Protein AF-A0A5Q2MPA3-F1 (afdb_monomer)

InterPro domains:
  IPR018961 DnaJ homologue, subfamily C, member 28, conserved domain [PF09350] (1-58)

Solvent-accessible surface area (backbone atoms only — not comparable to full-atom values): 9358 Å² total; per-residue (Å²): 134,83,84,71,92,66,79,84,49,96,62,72,94,52,82,68,88,68,76,88,49,82,90,54,94,56,54,67,57,54,52,44,38,64,74,68,64,58,80,83,60,57,66,41,59,44,51,46,56,46,62,77,41,40,67,68,57,46,67,70,48,90,49,68,71,55,38,45,51,52,46,49,52,52,37,48,52,51,53,48,61,60,67,64,68,82,71,79,75,78,66,77,70,77,78,71,60,53,67,62,49,51,51,51,49,54,51,55,51,51,53,55,52,53,52,53,53,49,54,55,49,51,52,54,49,51,52,58,69,69,48,76,80,49,74,64,58,52,50,52,53,52,52,51,58,57,68,73,65,68,136

Foldseek 3Di:
DDPDPPPPDDQPPPDDPCPVPDDDVCPVVVVVCVVVVDPPDQLQRVLVVCVVCVLVVLLPDDDLVVLLVSLVVSQVSLVVSQVVPPDDDHNPDDRDDSVVSSVVSVVVVVVVVVVVVVVVVVVVVVVVVPDDDDPVSVVVVVVVVVVVPDD

pLDDT: mean 84.64, std 13.07, range [46.06, 98.5]

Secondary structure (DSSP, 8-state):
----TTTT-TTTTSPPTTTTS---TTHHHHHHHHHTT-----HHHHHHHHHHHHHHHHTT-SSHHHHHHHHHHHHHHHHHHHHS--SSS---PPPPPHHHHHHHHHHHHHHHHHHHHHHHHHHHHHHHHHSPPPHHHHHHHHHHHHHS---

Sequence (151 aa):
MRDGEFDNLPGAGKPIPGIDRPHDPDWWLKRLVEREKISVLPPALALRTEDARLDEVLDRESVEDGVRRLVEDFNARIIDARRQLQGGPPVITALRDVDVEVEAWARRRRVRLAEQKRRLAEIRAAERAAAPPSRWQRLIARLRRMVGRRP

Structure (mmCIF, N/CA/C/O backbone):
data_AF-A0A5Q2MPA3-F1
#
_entry.id   AF-A0A5Q2MPA3-F1
#
loop_
_atom_site.group_PDB
_atom_site.id
_atom_site.type_symbol
_atom_site.label_atom_id
_atom_site.label_alt_id
_atom_site.label_comp_id
_atom_site.label_asym_id
_atom_site.label_entity_id
_atom_site.label_seq_id
_atom_site.pdbx_PDB_ins_code
_atom_site.Cartn_x
_atom_site.Cartn_y
_atom_site.Cartn_z
_atom_site.occupancy
_atom_site.B_iso_or_equiv
_atom_site.auth_seq_id
_atom_site.auth_comp_id
_atom_site.auth_asym_id
_atom_site.auth_atom_id
_atom_site.pdbx_PDB_model_num
ATOM 1 N N . MET A 1 1 ? 21.950 36.413 50.885 1.00 46.06 1 MET A N 1
ATOM 2 C CA . MET A 1 1 ? 21.502 36.761 49.520 1.00 46.06 1 MET A CA 1
ATOM 3 C C . MET A 1 1 ? 21.217 35.444 48.814 1.00 46.06 1 MET A C 1
ATOM 5 O O . MET A 1 1 ? 21.975 34.512 49.034 1.00 46.06 1 MET A O 1
ATOM 9 N N . ARG A 1 2 ? 20.069 35.302 48.137 1.00 53.38 2 ARG A N 1
ATOM 10 C CA . ARG A 1 2 ? 19.732 34.090 47.369 1.00 53.38 2 ARG A CA 1
ATOM 11 C C . ARG A 1 2 ? 20.304 34.301 45.973 1.00 53.38 2 ARG A C 1
ATOM 13 O O . ARG A 1 2 ? 19.810 35.185 45.279 1.00 53.38 2 ARG A O 1
ATOM 20 N N . ASP A 1 3 ? 21.338 33.552 45.611 1.00 60.78 3 ASP A N 1
ATOM 21 C CA . ASP A 1 3 ? 21.894 33.590 44.261 1.00 60.78 3 ASP A CA 1
ATOM 22 C C . ASP A 1 3 ? 20.844 33.024 43.303 1.00 60.78 3 ASP A C 1
ATOM 24 O O . ASP A 1 3 ? 20.384 31.890 43.446 1.00 60.78 3 ASP A O 1
ATOM 28 N N . GLY A 1 4 ? 20.357 33.871 42.401 1.00 59.94 4 GLY A N 1
ATOM 29 C CA . GLY A 1 4 ? 19.397 33.465 41.389 1.00 59.94 4 GLY A CA 1
ATOM 30 C C . GLY A 1 4 ? 20.125 32.704 40.292 1.00 59.94 4 GLY A C 1
ATOM 31 O O . GLY A 1 4 ? 20.879 33.312 39.542 1.00 59.94 4 GLY A O 1
ATOM 32 N N . GLU A 1 5 ? 19.864 31.404 40.155 1.00 66.50 5 GLU A N 1
ATOM 33 C CA . GLU A 1 5 ? 20.339 30.558 39.044 1.00 66.50 5 GLU A CA 1
ATOM 34 C C . GLU A 1 5 ? 19.645 30.901 37.705 1.00 66.50 5 GLU A C 1
ATOM 36 O O . GLU A 1 5 ? 19.138 30.039 36.991 1.00 66.50 5 GLU A O 1
ATOM 41 N N . PHE A 1 6 ? 19.553 32.187 37.373 1.00 65.00 6 PHE A N 1
ATOM 42 C CA . PHE A 1 6 ? 18.961 32.682 36.128 1.00 65.00 6 PHE A CA 1
ATOM 43 C C . PHE A 1 6 ? 20.020 33.171 35.133 1.00 65.00 6 PHE A C 1
ATOM 45 O O . PHE A 1 6 ? 19.693 33.462 33.979 1.00 65.00 6 PHE A O 1
ATOM 52 N N . ASP A 1 7 ? 21.285 33.224 35.551 1.00 67.12 7 ASP A N 1
ATOM 53 C CA . ASP A 1 7 ? 22.396 33.555 34.673 1.00 67.12 7 ASP A CA 1
ATOM 54 C C . ASP A 1 7 ? 22.657 32.397 33.695 1.00 67.12 7 ASP A C 1
ATOM 56 O O . ASP A 1 7 ? 22.817 31.243 34.083 1.00 67.12 7 ASP A O 1
ATOM 60 N N . ASN A 1 8 ? 22.717 32.723 32.399 1.00 64.75 8 ASN A N 1
ATOM 61 C CA . ASN A 1 8 ? 23.041 31.810 31.292 1.00 64.75 8 ASN A CA 1
ATOM 62 C C . ASN A 1 8 ? 21.935 30.832 30.829 1.00 64.75 8 ASN A C 1
ATOM 64 O O . ASN A 1 8 ? 22.223 29.759 30.292 1.00 64.75 8 ASN A O 1
ATOM 68 N N . LEU A 1 9 ? 20.659 31.211 30.959 1.00 75.81 9 LEU A N 1
ATOM 69 C CA . LEU A 1 9 ? 19.568 30.445 30.347 1.00 75.81 9 LEU A CA 1
ATOM 70 C C . LEU A 1 9 ? 19.651 30.446 28.804 1.00 75.81 9 LEU A C 1
ATOM 72 O O . LEU A 1 9 ? 19.913 31.489 28.189 1.00 75.81 9 LEU A O 1
ATOM 76 N N . PRO A 1 10 ? 19.356 29.311 28.141 1.00 67.69 10 PRO A N 1
ATOM 77 C CA . PRO A 1 10 ? 19.285 29.247 26.686 1.00 67.69 10 PRO A CA 1
ATOM 78 C C . PRO A 1 10 ? 18.176 30.173 26.166 1.00 67.69 10 PRO A C 1
ATOM 80 O O . PRO A 1 10 ? 16.989 29.893 26.310 1.00 67.69 10 PRO A O 1
ATOM 83 N N . GLY A 1 11 ? 18.577 31.288 25.549 1.00 65.88 11 GLY A N 1
ATOM 84 C CA . GLY A 1 11 ? 17.670 32.329 25.048 1.00 65.88 11 GLY A CA 1
ATOM 85 C C . GLY A 1 11 ? 17.853 33.702 25.699 1.00 65.88 11 GLY A C 1
ATOM 86 O O . GLY A 1 11 ? 17.264 34.666 25.215 1.00 65.88 11 GLY A O 1
ATOM 87 N N . ALA A 1 12 ? 18.696 33.822 26.731 1.00 72.56 12 ALA A N 1
ATOM 88 C CA . ALA A 1 12 ? 19.014 35.104 27.356 1.00 72.56 12 ALA A CA 1
ATOM 89 C C . ALA A 1 12 ? 19.555 36.112 26.322 1.00 72.56 12 ALA A C 1
ATOM 91 O O . ALA A 1 12 ? 20.480 35.817 25.564 1.00 72.56 12 ALA A O 1
ATOM 92 N N . GLY A 1 13 ? 18.932 37.292 26.257 1.00 73.31 13 GLY A N 1
ATOM 93 C CA . GLY A 1 13 ? 19.312 38.379 25.348 1.00 73.31 13 GLY A CA 1
ATOM 94 C C . GLY A 1 13 ? 18.945 38.182 23.871 1.00 73.31 13 GLY A C 1
ATOM 95 O O . GLY A 1 13 ? 19.190 39.083 23.071 1.00 73.31 13 GLY A O 1
ATOM 96 N N . LYS A 1 14 ? 18.349 37.047 23.480 1.00 75.75 14 LYS A N 1
ATOM 97 C CA . LYS A 1 14 ? 17.885 36.836 22.101 1.00 75.75 14 LYS A CA 1
ATOM 98 C C . LYS A 1 14 ? 16.441 37.331 21.951 1.00 75.75 14 LYS A C 1
ATOM 100 O O . LYS A 1 14 ? 15.623 37.050 22.827 1.00 75.75 14 LYS A O 1
ATOM 105 N N . PRO A 1 15 ? 16.096 38.030 20.853 1.00 72.38 15 PRO A N 1
ATOM 106 C CA . PRO A 1 15 ? 14.709 38.383 20.577 1.00 72.38 15 PRO A CA 1
ATOM 107 C C . PRO A 1 15 ? 13.858 37.112 20.508 1.00 72.38 15 PRO A C 1
ATOM 109 O O . PRO A 1 15 ? 14.272 36.117 19.907 1.00 72.38 15 PRO A O 1
ATOM 112 N N . ILE A 1 16 ? 12.684 37.141 21.146 1.00 67.62 16 ILE A N 1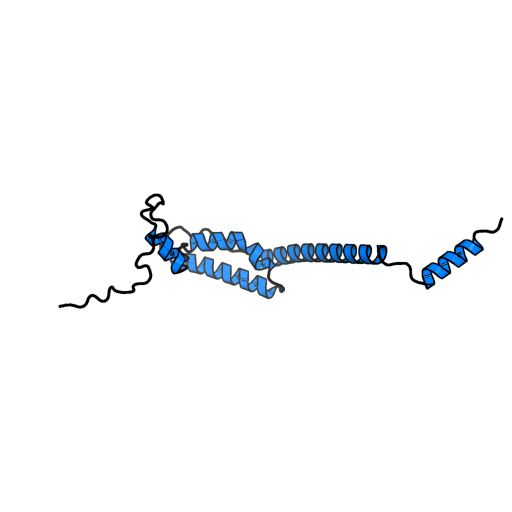
ATOM 113 C CA . ILE A 1 16 ? 11.757 36.004 21.166 1.00 67.62 16 ILE A CA 1
ATOM 114 C C . ILE A 1 16 ? 11.324 35.730 19.718 1.00 67.62 16 ILE A C 1
ATOM 116 O O . ILE A 1 16 ? 10.702 36.601 19.102 1.00 67.62 16 ILE A O 1
ATOM 120 N N . PRO A 1 17 ? 11.635 34.549 19.151 1.00 68.06 17 PRO A N 1
ATOM 121 C CA . PRO A 1 17 ? 11.259 34.245 17.778 1.00 68.06 17 PRO A CA 1
ATOM 122 C C . PRO A 1 17 ? 9.733 34.276 17.621 1.00 68.06 17 PRO A C 1
ATOM 124 O O . PRO A 1 17 ? 9.030 33.530 18.301 1.00 68.06 17 PRO A O 1
ATOM 127 N N . GLY A 1 18 ? 9.225 35.120 16.718 1.00 65.62 18 GLY A N 1
ATOM 128 C CA . GLY A 1 18 ? 7.798 35.206 16.387 1.00 65.62 18 GLY A CA 1
ATOM 129 C C . GLY A 1 18 ? 6.950 36.122 17.276 1.00 65.62 18 GLY A C 1
ATOM 130 O O . GLY A 1 18 ? 5.728 36.017 17.220 1.00 65.62 18 GLY A O 1
ATOM 131 N N . ILE A 1 19 ? 7.559 37.010 18.075 1.00 67.56 19 ILE A N 1
ATOM 132 C CA . ILE A 1 19 ? 6.847 38.007 18.905 1.00 67.56 19 ILE A CA 1
ATOM 133 C C . ILE A 1 19 ? 6.057 39.047 18.085 1.00 67.56 19 ILE A C 1
ATOM 135 O O . ILE A 1 19 ? 5.130 39.673 18.584 1.00 67.56 19 ILE A O 1
ATOM 139 N N . ASP A 1 20 ? 6.430 39.214 16.822 1.00 71.00 20 ASP A N 1
ATOM 140 C CA . ASP A 1 20 ? 5.845 40.099 15.817 1.00 71.00 20 ASP A CA 1
ATOM 141 C C . ASP A 1 20 ? 4.699 39.446 15.021 1.00 71.00 20 ASP A C 1
ATOM 143 O O . ASP A 1 20 ? 4.087 40.087 14.164 1.00 71.00 20 ASP A O 1
ATOM 147 N N . ARG A 1 21 ? 4.384 38.172 15.291 1.00 69.00 21 ARG A N 1
ATOM 148 C CA . ARG A 1 21 ? 3.273 37.462 14.644 1.00 69.00 21 ARG A CA 1
ATOM 149 C C . ARG A 1 21 ? 1.938 37.750 15.348 1.00 69.00 21 ARG A C 1
ATOM 151 O O . ARG A 1 21 ? 1.928 38.019 16.549 1.00 69.00 21 ARG A O 1
ATOM 158 N N . PRO A 1 22 ? 0.799 37.658 14.632 1.00 70.81 22 PRO A N 1
ATOM 159 C CA . PRO A 1 22 ? -0.527 37.745 15.243 1.00 70.81 22 PRO A CA 1
ATOM 160 C C . PRO A 1 22 ? -0.645 36.795 16.441 1.00 70.81 22 PRO A C 1
ATOM 162 O O . PRO A 1 22 ? -0.203 35.648 16.358 1.00 70.81 22 PRO A O 1
ATOM 165 N N . HIS A 1 23 ? -1.228 37.274 17.545 1.00 70.69 23 HIS A N 1
ATOM 166 C CA . HIS A 1 23 ? -1.382 36.489 18.769 1.00 70.69 23 HIS A CA 1
ATOM 167 C C . HIS A 1 23 ? -2.301 35.290 18.515 1.00 70.69 23 HIS A C 1
ATOM 169 O O . HIS A 1 23 ? -3.519 35.426 18.420 1.00 70.69 23 HIS A O 1
ATOM 175 N N . ASP A 1 24 ? -1.693 34.119 18.379 1.00 75.50 24 ASP A N 1
ATOM 176 C CA . ASP A 1 24 ? -2.379 32.844 18.244 1.00 75.50 24 ASP A CA 1
ATOM 177 C C . ASP A 1 24 ? -2.496 32.218 19.638 1.00 75.50 24 ASP A C 1
ATOM 179 O O . ASP A 1 24 ? -1.482 31.748 20.147 1.00 75.50 24 ASP A O 1
ATOM 183 N N . PRO A 1 25 ? -3.669 32.208 20.293 1.00 78.44 25 PRO A N 1
ATOM 184 C CA . PRO A 1 25 ? -3.818 31.657 21.644 1.00 78.44 25 PRO A CA 1
ATOM 185 C C . PRO A 1 25 ? -3.393 30.179 21.752 1.00 78.44 25 PRO A C 1
ATOM 187 O O . PRO A 1 25 ? -3.022 29.725 22.838 1.00 78.44 25 PRO A O 1
ATOM 190 N N . ASP A 1 26 ? -3.344 29.458 20.627 1.00 81.12 26 ASP A N 1
ATOM 191 C CA . ASP A 1 26 ? -2.951 28.050 20.547 1.00 81.12 26 ASP A CA 1
ATOM 192 C C . ASP A 1 26 ? -1.461 27.849 20.196 1.00 81.12 26 ASP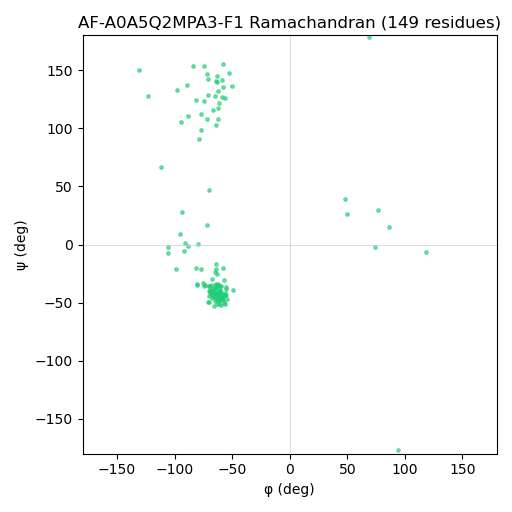 A C 1
ATOM 194 O O . ASP A 1 26 ? -1.026 26.721 19.939 1.00 81.12 26 ASP A O 1
ATOM 198 N N . TRP A 1 27 ? -0.643 28.912 20.186 1.00 82.44 27 TRP A N 1
ATOM 199 C CA . TRP A 1 27 ? 0.772 28.858 19.777 1.00 82.44 27 TRP A CA 1
ATOM 200 C C . TRP A 1 27 ? 1.592 27.827 20.570 1.00 82.44 27 TRP A C 1
ATOM 202 O O . TRP A 1 27 ? 2.454 27.136 20.019 1.00 82.44 27 TRP A O 1
ATOM 212 N N . TRP A 1 28 ? 1.317 27.701 21.868 1.00 81.75 28 TRP A N 1
ATOM 213 C CA . TRP A 1 28 ? 2.011 26.781 22.768 1.00 81.75 28 TRP A CA 1
ATOM 214 C C . TRP A 1 28 ? 1.584 25.325 22.529 1.00 81.75 28 TRP A C 1
ATOM 216 O O . TRP A 1 28 ? 2.428 24.430 22.589 1.00 81.75 28 TRP A O 1
ATOM 226 N N . LEU A 1 29 ? 0.310 25.091 22.186 1.00 78.69 29 LEU A N 1
ATOM 227 C CA . LEU A 1 29 ? -0.236 23.774 21.857 1.00 78.69 29 LEU A CA 1
ATOM 228 C C . LEU A 1 29 ? 0.308 23.283 20.513 1.00 78.69 29 LEU A C 1
ATOM 230 O O . LEU A 1 29 ? 0.771 22.150 20.420 1.00 78.69 29 LEU A O 1
ATOM 234 N N . LYS A 1 30 ? 0.345 24.148 19.492 1.00 74.94 30 LYS A N 1
ATOM 235 C CA . LYS A 1 30 ? 0.945 23.836 18.181 1.00 74.94 30 LYS A CA 1
ATOM 236 C C . LYS A 1 30 ? 2.424 23.473 18.316 1.00 74.94 30 LYS A C 1
ATOM 238 O O . LYS A 1 30 ? 2.852 22.447 17.796 1.00 74.94 30 LYS A O 1
ATOM 243 N N . ARG A 1 31 ? 3.181 24.253 19.099 1.00 76.88 31 ARG A N 1
ATOM 244 C CA . ARG A 1 31 ? 4.597 23.981 19.393 1.00 76.88 31 ARG A CA 1
ATOM 245 C C . ARG A 1 31 ? 4.796 22.675 20.170 1.00 76.88 31 ARG A C 1
ATOM 247 O O . ARG A 1 31 ? 5.798 22.000 19.961 1.00 76.88 31 ARG A O 1
ATOM 254 N N . LEU A 1 32 ? 3.867 22.315 21.056 1.00 76.19 32 LEU A N 1
ATOM 255 C CA . LEU A 1 32 ? 3.895 21.053 21.800 1.00 76.19 32 LEU A CA 1
ATOM 256 C C . LEU A 1 32 ? 3.615 19.851 20.888 1.00 76.19 32 LEU A C 1
ATOM 258 O O . LEU A 1 32 ? 4.389 18.899 20.893 1.00 76.19 32 LEU A O 1
ATOM 262 N N . VAL A 1 33 ? 2.555 19.920 20.080 1.00 77.25 33 VAL A N 1
ATOM 263 C CA . VAL A 1 33 ? 2.190 18.890 19.092 1.00 77.25 33 VAL A CA 1
ATOM 264 C C . VAL A 1 33 ? 3.338 18.647 18.110 1.00 77.25 33 VAL A C 1
ATOM 266 O O . VAL A 1 33 ? 3.676 17.497 17.833 1.00 77.25 33 VAL A O 1
ATOM 269 N N . GLU A 1 34 ? 3.976 19.719 17.634 1.00 74.81 34 GLU A N 1
ATOM 270 C CA . GLU A 1 34 ? 5.128 19.655 16.732 1.00 74.81 34 GLU A CA 1
ATOM 271 C C . GLU A 1 34 ? 6.376 19.070 17.415 1.00 74.81 34 GLU A C 1
ATOM 273 O O . GLU A 1 34 ? 7.011 18.170 16.862 1.00 74.81 34 GLU A O 1
ATOM 278 N N . ARG A 1 35 ? 6.705 19.523 18.636 1.00 73.50 35 ARG A N 1
ATOM 279 C CA . ARG A 1 35 ? 7.866 19.040 19.408 1.00 73.50 35 ARG A CA 1
ATOM 280 C C . ARG A 1 35 ? 7.763 17.554 19.741 1.00 73.50 35 ARG A C 1
ATOM 282 O O . ARG A 1 35 ? 8.741 16.827 19.599 1.00 73.50 35 ARG A O 1
ATOM 289 N N . GLU A 1 36 ? 6.594 17.123 20.196 1.00 73.31 36 GLU A N 1
ATOM 290 C CA . GLU A 1 36 ? 6.351 15.767 20.699 1.00 73.31 36 GLU A CA 1
ATOM 291 C C . GLU A 1 36 ? 5.873 14.804 19.593 1.00 73.31 36 GLU A C 1
ATOM 293 O O . GLU A 1 36 ? 5.608 13.636 19.864 1.00 73.31 36 GLU A O 1
ATOM 298 N N . LYS A 1 37 ? 5.752 15.274 18.338 1.00 61.81 37 LYS A N 1
ATOM 299 C CA . LYS A 1 37 ? 5.220 14.512 17.188 1.00 61.81 37 LYS A CA 1
ATOM 300 C C . LYS A 1 37 ? 3.904 13.792 17.506 1.00 61.81 37 LYS A C 1
ATOM 302 O O . LYS A 1 37 ? 3.683 12.658 17.075 1.00 61.81 37 LYS A O 1
ATOM 307 N N . ILE A 1 38 ? 3.028 14.440 18.269 1.00 61.00 38 ILE A N 1
ATOM 308 C CA . ILE A 1 38 ? 1.777 13.820 18.705 1.00 61.00 38 ILE A CA 1
ATOM 309 C C . ILE A 1 38 ? 0.860 13.732 17.486 1.00 61.00 38 ILE A C 1
ATOM 311 O O . ILE A 1 38 ? 0.339 14.738 17.007 1.00 61.00 38 ILE A O 1
ATOM 315 N N . SER A 1 39 ? 0.652 12.523 16.971 1.00 57.72 39 SER A N 1
ATOM 316 C CA . SER A 1 39 ? -0.432 12.258 16.027 1.00 57.72 39 SER A CA 1
ATOM 317 C C . SER A 1 39 ? -1.740 12.178 16.818 1.00 57.72 39 SER A C 1
ATOM 319 O O . SER A 1 39 ? -2.030 11.162 17.444 1.00 57.72 39 SER A O 1
ATOM 321 N N . VAL A 1 40 ? -2.506 13.274 16.838 1.00 64.38 40 VAL A N 1
ATOM 322 C CA . VAL A 1 40 ? -3.765 13.428 17.605 1.00 64.38 40 VAL A CA 1
ATOM 323 C C . VAL A 1 40 ? -5.003 13.081 16.759 1.00 64.38 40 VAL A C 1
ATOM 325 O O . VAL A 1 40 ? -6.071 13.661 16.941 1.00 64.38 40 VAL A O 1
ATOM 328 N N . LEU A 1 41 ? -4.893 12.203 15.759 1.00 75.25 41 LEU A N 1
ATOM 329 C CA . LEU A 1 41 ? -6.069 11.824 14.971 1.00 75.25 41 LEU A CA 1
ATOM 330 C C . LEU A 1 41 ? -6.867 10.750 15.719 1.00 75.25 41 LEU A C 1
ATOM 332 O O . LEU A 1 41 ? -6.314 9.690 16.016 1.00 75.25 41 LEU A O 1
ATOM 336 N N . PRO A 1 42 ? -8.170 10.973 15.984 1.00 83.81 42 PRO A N 1
ATOM 337 C CA . PRO A 1 42 ? -9.053 9.908 16.433 1.00 83.81 42 PRO A CA 1
ATOM 338 C C . PRO A 1 42 ? -8.976 8.713 15.471 1.00 83.81 42 PRO A C 1
ATOM 340 O O . PRO A 1 42 ? -8.850 8.936 14.258 1.00 83.81 42 PRO A O 1
ATOM 343 N N . PRO A 1 43 ? -9.128 7.465 15.955 1.00 85.00 43 PRO A N 1
ATOM 344 C CA . PRO A 1 43 ? -8.993 6.263 15.129 1.00 85.00 43 PRO A CA 1
ATOM 345 C C . PRO A 1 43 ? -9.799 6.316 13.825 1.00 85.00 43 PRO A C 1
ATOM 347 O O . PRO A 1 43 ? -9.297 5.953 12.766 1.00 85.00 43 PRO A O 1
ATOM 350 N N . ALA A 1 44 ? -11.018 6.863 13.864 1.00 86.31 44 ALA A N 1
ATOM 351 C CA . ALA A 1 44 ? -11.860 7.024 12.680 1.00 86.31 44 ALA A CA 1
ATOM 352 C C . ALA A 1 44 ? -11.227 7.906 11.587 1.00 86.31 44 ALA A C 1
ATOM 354 O O . ALA A 1 44 ? -11.339 7.593 10.404 1.00 86.31 44 ALA A O 1
ATOM 355 N N . LEU A 1 45 ? -10.561 9.006 11.949 1.00 88.62 45 LEU A N 1
ATOM 356 C CA . LEU A 1 45 ? -9.921 9.898 10.975 1.00 88.62 45 LEU A CA 1
ATO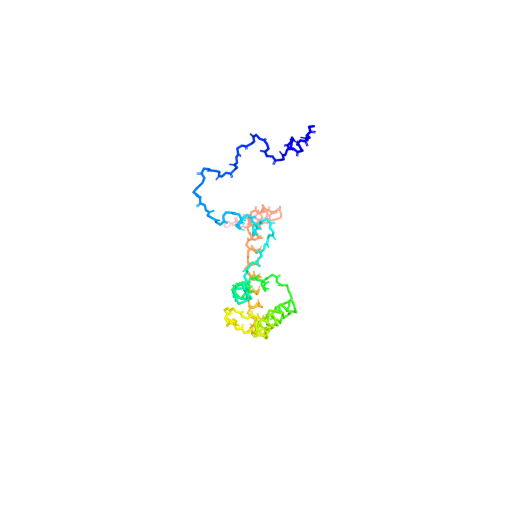M 357 C C . LEU A 1 45 ? -8.563 9.356 10.513 1.00 88.62 45 LEU A C 1
ATOM 359 O O . LEU A 1 45 ? -8.218 9.501 9.337 1.00 88.62 45 LEU A O 1
ATOM 363 N N . ALA A 1 46 ? -7.827 8.692 11.408 1.00 89.88 46 ALA A N 1
ATOM 364 C CA . ALA A 1 46 ? -6.589 8.001 11.064 1.00 89.88 46 ALA A CA 1
ATOM 365 C C . ALA A 1 46 ? -6.853 6.916 10.007 1.00 89.88 46 ALA A C 1
ATOM 367 O O . ALA A 1 46 ? -6.287 6.972 8.919 1.00 89.88 46 ALA A O 1
ATOM 368 N N . LEU A 1 47 ? -7.821 6.027 10.256 1.00 92.44 47 LEU A N 1
ATOM 369 C CA . LEU A 1 47 ? -8.181 4.943 9.338 1.00 92.44 47 LEU A CA 1
ATOM 370 C C . LE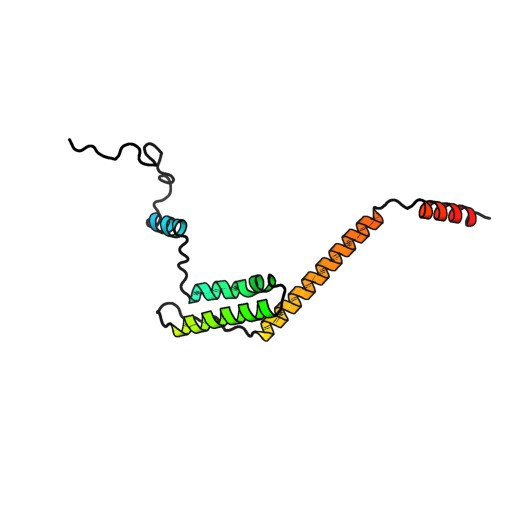U A 1 47 ? -8.689 5.448 7.984 1.00 92.44 47 LEU A C 1
ATOM 372 O O . LEU A 1 47 ? -8.421 4.819 6.969 1.00 92.44 47 LEU A O 1
ATOM 376 N N . ARG A 1 48 ? -9.395 6.586 7.930 1.00 92.75 48 ARG A N 1
ATOM 377 C CA . ARG A 1 48 ? -9.798 7.204 6.650 1.00 92.75 48 ARG A CA 1
ATOM 378 C C . ARG A 1 48 ? -8.605 7.743 5.866 1.00 92.75 48 ARG A C 1
ATOM 380 O O . ARG A 1 48 ? -8.586 7.653 4.644 1.00 92.75 48 ARG A O 1
ATOM 387 N N . THR A 1 49 ? -7.622 8.309 6.561 1.00 92.56 49 THR A N 1
ATOM 388 C CA . THR A 1 49 ? -6.387 8.791 5.928 1.00 92.56 49 THR A CA 1
ATOM 389 C C . THR A 1 49 ? -5.562 7.626 5.393 1.00 92.56 49 THR A C 1
ATOM 391 O O . THR A 1 49 ? -5.003 7.715 4.303 1.00 92.56 49 THR A O 1
ATOM 394 N N . GLU A 1 50 ? -5.495 6.536 6.152 1.00 92.75 50 GLU A N 1
ATOM 395 C CA . GLU A 1 50 ? -4.826 5.309 5.731 1.00 92.75 50 GLU A CA 1
ATOM 396 C C . GLU A 1 50 ? -5.532 4.646 4.550 1.00 92.75 50 GLU A C 1
ATOM 398 O O . GLU A 1 50 ? -4.865 4.327 3.573 1.00 92.75 50 GLU A O 1
ATOM 403 N N . ASP A 1 51 ? -6.863 4.529 4.583 1.00 96.50 51 ASP A N 1
ATOM 404 C CA . ASP A 1 51 ? -7.661 3.984 3.476 1.00 96.50 51 ASP A CA 1
ATOM 405 C C . ASP A 1 51 ? -7.401 4.735 2.163 1.00 96.50 51 ASP A C 1
ATOM 407 O O . ASP A 1 51 ? -7.172 4.127 1.120 1.00 96.50 51 ASP A O 1
ATOM 411 N N . ALA A 1 52 ? -7.347 6.070 2.228 1.00 95.75 52 ALA A N 1
ATOM 412 C CA . ALA A 1 52 ? -7.063 6.918 1.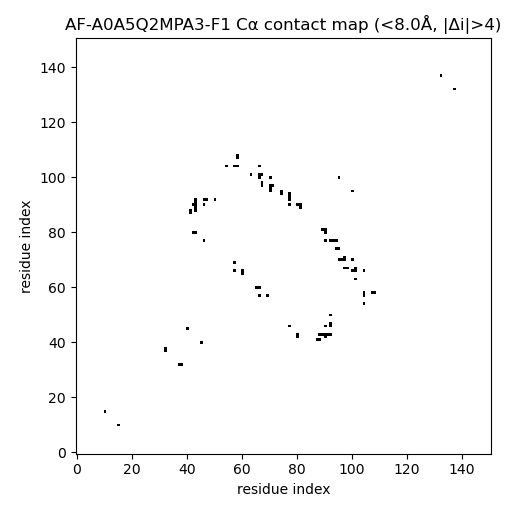073 1.00 95.75 52 ALA A CA 1
ATOM 413 C C . ALA A 1 52 ? -5.648 6.724 0.497 1.00 95.75 52 ALA A C 1
ATOM 415 O O . ALA A 1 52 ? -5.415 7.040 -0.667 1.00 95.75 52 ALA A O 1
ATOM 416 N N . ARG A 1 53 ? -4.700 6.230 1.302 1.00 95.62 53 ARG A N 1
ATOM 417 C CA . ARG A 1 53 ? -3.302 5.995 0.907 1.00 95.62 53 ARG A CA 1
ATOM 418 C C . ARG A 1 53 ? -2.972 4.519 0.714 1.00 95.62 53 ARG A C 1
ATOM 420 O O . ARG A 1 53 ? -1.838 4.207 0.353 1.00 95.62 53 ARG A O 1
ATOM 427 N N . LEU A 1 54 ? -3.920 3.615 0.955 1.00 96.00 54 LEU A N 1
ATOM 428 C CA . LEU A 1 54 ? -3.659 2.180 0.996 1.00 96.00 54 LEU A CA 1
ATOM 429 C C . LEU A 1 54 ? -3.052 1.694 -0.323 1.00 96.00 54 LEU A C 1
ATOM 431 O O . LEU A 1 54 ? -2.028 1.021 -0.306 1.00 96.00 54 LEU A O 1
ATOM 435 N N . ASP A 1 55 ? -3.592 2.136 -1.460 1.00 96.69 55 ASP A N 1
ATOM 436 C CA . ASP A 1 55 ? -3.065 1.794 -2.785 1.00 96.69 55 ASP A CA 1
ATOM 437 C C . ASP A 1 55 ? -1.581 2.155 -2.962 1.00 96.69 55 ASP A C 1
ATOM 439 O O . ASP A 1 55 ? -0.811 1.354 -3.497 1.00 96.69 55 ASP A O 1
ATOM 443 N N . GLU A 1 56 ? -1.162 3.330 -2.481 1.00 96.06 56 GLU A N 1
ATOM 444 C CA . GLU A 1 56 ? 0.233 3.786 -2.544 1.00 96.06 56 GLU A CA 1
ATOM 445 C C . GLU A 1 56 ? 1.153 2.941 -1.660 1.00 96.06 56 GLU A C 1
ATOM 447 O O . GLU A 1 56 ? 2.320 2.730 -1.995 1.00 96.06 56 GLU A O 1
ATOM 452 N N . VAL A 1 57 ? 0.641 2.478 -0.517 1.00 96.06 57 VAL A N 1
ATOM 453 C CA . VAL A 1 57 ? 1.368 1.598 0.401 1.00 96.06 57 VAL A CA 1
ATOM 454 C C . VAL A 1 57 ? 1.518 0.213 -0.222 1.00 96.06 57 VAL A C 1
ATOM 456 O O . VAL A 1 57 ? 2.640 -0.282 -0.319 1.00 96.06 57 VAL A O 1
ATOM 459 N N . LEU A 1 58 ? 0.427 -0.374 -0.722 1.00 97.38 58 LEU A N 1
ATOM 460 C CA . LEU A 1 58 ? 0.439 -1.680 -1.387 1.00 97.38 58 LEU A CA 1
ATOM 461 C C . LEU A 1 58 ? 1.353 -1.676 -2.618 1.00 97.38 58 LEU A C 1
ATOM 463 O O . LEU A 1 58 ? 2.050 -2.649 -2.889 1.00 97.38 58 LEU A O 1
ATOM 467 N N . ASP A 1 59 ? 1.415 -0.566 -3.352 1.00 96.12 59 ASP A N 1
ATOM 468 C CA . ASP A 1 59 ? 2.266 -0.433 -4.534 1.00 96.12 59 ASP A CA 1
ATOM 469 C C . ASP A 1 59 ? 3.776 -0.519 -4.255 1.00 96.12 59 ASP A C 1
ATOM 471 O O . ASP A 1 59 ? 4.544 -0.758 -5.196 1.00 96.12 59 ASP A O 1
ATOM 475 N N . ARG A 1 60 ? 4.198 -0.357 -2.993 1.00 95.56 60 ARG A N 1
ATOM 476 C CA . ARG A 1 60 ? 5.590 -0.541 -2.549 1.00 95.56 60 ARG A CA 1
ATOM 477 C C . ARG A 1 60 ? 5.942 -2.004 -2.311 1.00 95.56 60 ARG A C 1
ATOM 479 O O . ARG A 1 60 ? 7.124 -2.345 -2.339 1.00 95.56 60 ARG A O 1
ATOM 486 N N . GLU A 1 61 ? 4.946 -2.860 -2.107 1.00 96.56 61 GLU A N 1
ATOM 487 C CA . GLU A 1 61 ? 5.178 -4.282 -1.907 1.00 96.56 61 GLU A CA 1
ATOM 488 C C . GLU A 1 61 ? 5.616 -4.968 -3.198 1.00 96.56 61 GLU A C 1
ATOM 490 O O . GLU A 1 61 ? 5.156 -4.676 -4.309 1.00 96.56 61 GLU A O 1
ATOM 495 N N . SER A 1 62 ? 6.540 -5.912 -3.033 1.00 92.38 62 SER A N 1
ATOM 496 C CA . SER A 1 62 ? 7.135 -6.658 -4.144 1.00 92.38 62 SER A CA 1
ATOM 497 C C . SER A 1 62 ? 6.500 -8.031 -4.356 1.00 92.38 62 SER A C 1
ATOM 499 O O . SER A 1 62 ? 6.582 -8.560 -5.468 1.00 92.38 62 SER A O 1
ATOM 501 N N . VAL A 1 63 ? 5.847 -8.571 -3.322 1.00 96.19 63 VAL A N 1
ATOM 502 C CA . VAL A 1 63 ? 5.281 -9.924 -3.267 1.00 96.19 63 VAL A CA 1
ATOM 503 C C . VAL A 1 63 ? 3.838 -9.895 -2.767 1.00 96.19 63 VAL A C 1
ATOM 505 O O . VAL A 1 63 ? 3.474 -9.038 -1.963 1.00 96.19 63 VAL A O 1
ATOM 508 N N . GLU A 1 64 ? 3.033 -10.854 -3.228 1.00 97.25 64 GLU A N 1
ATOM 509 C CA . GLU A 1 64 ? 1.609 -10.960 -2.886 1.00 97.25 64 GLU A CA 1
ATOM 510 C C . GLU A 1 64 ? 1.376 -11.103 -1.377 1.00 97.25 64 GLU A C 1
ATOM 512 O O . GLU A 1 64 ? 0.559 -10.376 -0.821 1.00 97.25 64 GLU A O 1
ATOM 517 N N . ASP A 1 65 ? 2.146 -11.955 -0.694 1.00 97.62 65 ASP A N 1
ATOM 518 C CA . ASP A 1 65 ? 2.027 -12.151 0.759 1.00 97.62 65 ASP A CA 1
ATOM 519 C C . ASP A 1 65 ? 2.214 -10.845 1.550 1.00 97.62 65 ASP A C 1
ATOM 521 O O . ASP A 1 65 ? 1.625 -10.655 2.613 1.00 97.62 65 ASP A O 1
ATOM 525 N N . GLY A 1 66 ? 3.027 -9.915 1.036 1.00 96.62 66 GLY A N 1
ATOM 526 C CA . GLY A 1 66 ? 3.203 -8.587 1.623 1.00 96.62 66 GLY A CA 1
ATOM 527 C C . GLY A 1 66 ? 1.912 -7.775 1.572 1.00 96.62 66 GLY A C 1
ATOM 528 O O . GLY A 1 66 ? 1.464 -7.265 2.597 1.00 96.62 66 GLY A O 1
ATOM 529 N N . VAL A 1 67 ? 1.278 -7.734 0.398 1.00 98.00 67 VAL A N 1
ATOM 530 C CA . VAL A 1 67 ? -0.015 -7.070 0.171 1.00 98.00 67 VAL A CA 1
ATOM 531 C C . VAL A 1 67 ? -1.093 -7.689 1.053 1.00 98.00 67 VAL A C 1
ATOM 533 O O . VAL A 1 67 ? -1.799 -6.967 1.752 1.00 98.00 67 VAL A O 1
ATOM 536 N N . ARG A 1 68 ? -1.173 -9.025 1.069 1.00 98.50 68 ARG A N 1
ATOM 537 C CA . ARG A 1 68 ? -2.170 -9.787 1.825 1.00 98.50 68 ARG A CA 1
ATOM 538 C C . ARG A 1 68 ? -2.130 -9.426 3.313 1.00 98.50 68 ARG A C 1
ATOM 540 O O . ARG A 1 68 ? -3.131 -8.979 3.866 1.00 98.50 68 ARG A O 1
ATOM 547 N N . ARG A 1 69 ? -0.933 -9.472 3.910 1.00 97.75 69 ARG A N 1
ATOM 548 C CA . ARG A 1 69 ? -0.709 -9.087 5.314 1.00 97.75 69 ARG A CA 1
ATOM 549 C C . ARG A 1 69 ? -1.073 -7.635 5.606 1.00 97.75 69 ARG A C 1
ATOM 551 O O . ARG A 1 69 ? -1.643 -7.363 6.654 1.00 97.75 69 ARG A O 1
ATOM 558 N N . LEU A 1 70 ? -0.736 -6.698 4.717 1.00 97.56 70 LEU A N 1
ATOM 559 C CA . LEU A 1 70 ? -1.037 -5.278 4.931 1.00 97.56 70 LEU A CA 1
ATOM 560 C C . LEU A 1 70 ? -2.542 -5.001 4.922 1.00 97.56 70 LEU A C 1
ATOM 562 O O . LEU A 1 70 ? -3.025 -4.234 5.753 1.00 97.56 70 LEU A O 1
ATOM 566 N N . VAL A 1 71 ? -3.285 -5.630 4.007 1.00 98.25 71 VAL A N 1
ATOM 567 C CA . VAL A 1 71 ? -4.747 -5.492 3.948 1.00 98.25 71 VAL A CA 1
ATOM 568 C C . VAL A 1 71 ? -5.402 -6.145 5.168 1.00 98.25 71 VAL A C 1
ATOM 570 O O . VAL A 1 71 ? -6.311 -5.565 5.762 1.00 98.25 71 VAL A O 1
ATOM 573 N N . GLU A 1 72 ? -4.925 -7.318 5.585 1.00 98.19 72 GLU A N 1
ATOM 574 C CA . GLU A 1 72 ? -5.405 -8.005 6.789 1.00 98.19 72 GLU A CA 1
ATOM 575 C C . GLU A 1 72 ? -5.144 -7.195 8.066 1.00 98.19 72 GLU A C 1
ATOM 577 O O . GLU A 1 72 ? -6.060 -7.030 8.872 1.00 98.19 72 GLU A O 1
ATOM 582 N N . ASP A 1 73 ? -3.943 -6.634 8.231 1.00 97.69 73 ASP A N 1
ATOM 583 C CA . ASP A 1 73 ? -3.602 -5.759 9.360 1.00 97.69 73 ASP A CA 1
ATOM 584 C C . ASP A 1 73 ? -4.476 -4.497 9.379 1.00 97.69 73 ASP A C 1
ATOM 586 O O . ASP A 1 73 ? -5.044 -4.131 10.410 1.00 97.69 73 ASP A O 1
ATOM 590 N N . PHE A 1 74 ? -4.656 -3.856 8.223 1.00 97.06 74 PHE A N 1
ATOM 591 C CA . PHE A 1 74 ? -5.542 -2.703 8.093 1.00 97.06 74 PHE A CA 1
ATOM 592 C C . PHE A 1 74 ? -6.987 -3.043 8.495 1.00 97.06 74 PHE A C 1
ATOM 594 O O . PHE A 1 74 ? -7.604 -2.328 9.292 1.00 97.06 74 PHE A O 1
ATOM 601 N N . ASN A 1 75 ? -7.513 -4.171 8.013 1.00 97.75 75 ASN A N 1
ATOM 602 C CA . ASN A 1 75 ? -8.841 -4.658 8.378 1.00 97.75 75 ASN A CA 1
ATOM 603 C C . ASN A 1 75 ? -8.951 -4.972 9.877 1.00 97.75 75 ASN A C 1
ATOM 605 O O . ASN A 1 75 ? -9.954 -4.615 10.501 1.00 97.75 75 ASN A O 1
ATOM 609 N N . ALA A 1 76 ? -7.930 -5.593 10.471 1.00 96.31 76 ALA A N 1
ATOM 610 C CA . ALA A 1 76 ? -7.882 -5.867 11.904 1.00 96.31 76 ALA A CA 1
ATOM 611 C C . ALA A 1 76 ? -7.962 -4.567 12.718 1.00 96.31 76 ALA A C 1
ATOM 613 O O . ALA A 1 76 ? -8.784 -4.462 13.629 1.00 96.31 76 ALA A O 1
ATOM 614 N N . ARG A 1 77 ? -7.216 -3.529 12.318 1.00 93.31 77 ARG A N 1
ATOM 615 C CA . ARG A 1 77 ? -7.250 -2.211 12.972 1.00 93.31 77 ARG A CA 1
ATOM 616 C C . ARG A 1 77 ? -8.608 -1.515 12.846 1.00 93.31 77 ARG A C 1
ATOM 618 O O . ARG A 1 77 ? -9.050 -0.882 13.805 1.00 93.31 77 ARG A O 1
ATOM 625 N N . ILE A 1 78 ? -9.322 -1.673 11.726 1.00 93.81 78 ILE A N 1
ATOM 626 C CA . ILE A 1 78 ? -10.717 -1.203 11.601 1.00 93.81 78 ILE A CA 1
ATOM 627 C C . ILE A 1 78 ? -11.632 -1.934 12.586 1.00 93.81 78 ILE A C 1
ATOM 629 O O . ILE A 1 78 ? -12.447 -1.303 13.264 1.00 93.81 78 ILE A O 1
ATOM 633 N N . ILE A 1 79 ? -11.528 -3.262 12.647 1.00 94.38 79 ILE A N 1
ATOM 634 C CA . ILE A 1 79 ? -12.359 -4.094 13.521 1.00 94.38 79 ILE A CA 1
ATOM 635 C C . ILE A 1 79 ? -12.119 -3.723 14.986 1.00 94.38 79 ILE A C 1
ATOM 637 O O . ILE A 1 79 ? -13.080 -3.511 15.727 1.00 94.38 79 ILE A O 1
ATOM 641 N N . ASP A 1 80 ? -10.862 -3.582 15.391 1.00 91.62 80 ASP A N 1
ATOM 642 C CA . ASP A 1 80 ? -10.498 -3.225 16.759 1.00 91.62 80 ASP A CA 1
ATOM 643 C C . ASP A 1 80 ? -10.968 -1.817 17.124 1.00 91.62 80 ASP A C 1
ATOM 645 O O . ASP A 1 80 ? -11.578 -1.632 18.178 1.00 91.62 80 ASP A O 1
ATOM 649 N N . ALA A 1 81 ? -10.802 -0.838 16.229 1.00 89.31 81 ALA A N 1
ATOM 650 C CA . ALA A 1 81 ? -11.301 0.517 16.450 1.00 89.31 81 ALA A CA 1
ATOM 651 C C . ALA A 1 81 ? -12.831 0.555 16.626 1.00 89.31 81 ALA A C 1
ATOM 653 O O . ALA A 1 81 ? -13.346 1.317 17.444 1.00 89.31 81 ALA A O 1
ATOM 654 N N . ARG A 1 82 ? -13.575 -0.295 15.904 1.00 90.06 82 ARG A N 1
ATOM 655 C CA . ARG A 1 82 ? -15.032 -0.441 16.083 1.00 90.06 82 ARG A CA 1
ATOM 656 C C . ARG A 1 82 ? -15.395 -1.114 17.410 1.00 90.06 82 ARG A C 1
ATOM 658 O O . ARG A 1 82 ? -16.408 -0.758 18.004 1.00 90.06 82 ARG A O 1
ATOM 665 N N . ARG A 1 83 ? -14.591 -2.078 17.873 1.00 88.94 83 ARG A N 1
ATOM 666 C CA . ARG A 1 83 ? -14.818 -2.825 19.126 1.00 88.94 83 ARG A CA 1
ATOM 667 C C . ARG A 1 83 ? -14.494 -2.019 20.379 1.00 88.94 83 ARG A C 1
ATOM 669 O O . ARG A 1 83 ? -15.139 -2.220 21.400 1.00 88.94 83 ARG A O 1
ATOM 676 N N . GLN A 1 84 ? -13.505 -1.132 20.310 1.00 78.62 84 GLN A N 1
ATOM 677 C CA . GLN A 1 84 ? -13.004 -0.392 21.468 1.00 78.62 84 GLN A CA 1
ATOM 678 C C . GLN A 1 84 ? -14.047 0.534 22.114 1.00 78.62 84 GLN A C 1
ATOM 680 O O . GLN A 1 84 ? -13.920 0.813 23.303 1.00 78.62 84 GLN A O 1
ATOM 685 N N . LEU A 1 85 ? -15.069 0.997 21.373 1.00 68.00 85 LEU A N 1
ATOM 686 C CA . LEU A 1 85 ? -16.170 1.832 21.893 1.00 68.00 85 LEU A CA 1
ATOM 687 C C . LEU A 1 85 ? -15.693 3.056 22.714 1.00 68.00 85 LEU A C 1
ATOM 689 O O . LEU A 1 85 ? -16.427 3.564 23.556 1.00 68.00 85 LEU A O 1
ATOM 693 N N . GLN A 1 86 ? -14.483 3.568 22.453 1.00 67.81 86 GLN A N 1
ATOM 694 C CA . GLN A 1 86 ? -13.813 4.628 23.232 1.00 67.81 86 GLN A CA 1
ATOM 695 C C . GLN A 1 86 ? -14.425 6.036 23.065 1.00 67.81 86 GLN A C 1
ATOM 697 O O . GLN A 1 86 ? -13.808 7.040 23.416 1.00 67.81 86 GLN A O 1
ATOM 702 N N . GLY A 1 87 ? -15.651 6.131 22.547 1.00 68.62 87 GLY A N 1
ATOM 703 C CA . GLY A 1 87 ? -16.267 7.395 22.157 1.00 68.62 87 GLY A CA 1
ATOM 704 C C . GLY A 1 87 ? -15.592 8.033 20.935 1.00 68.62 87 GLY A C 1
ATOM 705 O O . GLY A 1 87 ? -14.640 7.506 20.362 1.00 68.62 87 GLY A O 1
ATOM 706 N N . GLY A 1 88 ? -16.119 9.180 20.507 1.00 74.19 88 GLY A N 1
ATOM 707 C CA . GLY A 1 88 ? -15.646 9.900 19.322 1.00 74.19 88 GLY A CA 1
ATOM 708 C C . GLY A 1 88 ? -16.416 9.572 18.033 1.00 74.19 88 GLY A C 1
ATOM 709 O O . GLY A 1 88 ? -17.419 8.855 18.065 1.00 74.19 88 GLY A O 1
ATOM 710 N N . PRO A 1 89 ? -15.999 10.151 16.889 1.00 82.06 89 PRO A N 1
ATOM 711 C CA . PRO A 1 89 ? -16.681 9.957 15.614 1.00 82.06 89 PRO A CA 1
ATOM 712 C C . PRO A 1 89 ? -16.739 8.474 15.214 1.00 82.06 89 PRO A C 1
ATOM 714 O O . PRO A 1 89 ? -15.750 7.761 15.395 1.00 82.06 89 PRO A O 1
ATOM 717 N N . PRO A 1 90 ? -17.854 8.001 14.630 1.00 84.88 90 PRO A N 1
ATOM 718 C CA . PRO A 1 90 ? -18.003 6.596 14.272 1.00 84.88 90 PRO A CA 1
ATOM 719 C C . PRO A 1 90 ? -16.980 6.163 13.211 1.00 84.88 90 PRO A C 1
ATOM 721 O O . PRO A 1 90 ? -16.713 6.880 12.241 1.00 84.88 90 PRO A O 1
ATOM 724 N N . VAL A 1 91 ? -16.439 4.950 13.366 1.00 88.44 91 VAL A N 1
ATOM 725 C CA . VAL A 1 91 ? -15.529 4.328 12.390 1.00 88.44 91 VAL A CA 1
ATOM 726 C C . VAL A 1 91 ? -16.341 3.755 11.226 1.00 88.44 91 VAL A C 1
ATOM 728 O O . VAL A 1 91 ? -16.776 2.603 11.251 1.00 88.44 91 VAL A O 1
ATOM 731 N N . ILE A 1 92 ? -16.539 4.574 10.194 1.00 90.06 92 ILE A N 1
ATOM 732 C CA . ILE A 1 92 ? -17.304 4.218 8.986 1.00 90.06 92 ILE A CA 1
ATOM 733 C C . ILE A 1 92 ? -16.447 3.639 7.848 1.00 90.06 92 ILE A C 1
ATOM 735 O O . ILE A 1 92 ? -16.997 3.216 6.837 1.00 90.06 92 ILE A O 1
ATOM 739 N N . THR A 1 93 ? -15.117 3.620 7.989 1.00 93.25 93 THR A N 1
ATOM 740 C CA . THR A 1 93 ? -14.199 3.063 6.979 1.00 93.25 93 THR A CA 1
ATOM 741 C C . THR A 1 93 ? -14.525 1.596 6.726 1.00 93.25 93 THR A C 1
ATOM 743 O O . THR A 1 93 ? -14.632 0.827 7.683 1.00 93.25 93 THR A O 1
ATOM 746 N N . ALA A 1 94 ? -14.727 1.216 5.464 1.00 95.56 94 ALA A N 1
ATOM 747 C CA . ALA A 1 94 ? -15.094 -0.143 5.079 1.00 95.56 94 ALA A CA 1
ATOM 748 C C . ALA A 1 94 ? -13.899 -1.103 5.172 1.00 95.56 94 ALA A C 1
ATOM 750 O O . ALA A 1 94 ? -12.751 -0.685 5.045 1.00 95.56 94 ALA A O 1
ATOM 751 N N . LEU A 1 95 ? -14.186 -2.391 5.377 1.00 97.62 95 LEU A N 1
ATOM 752 C CA . LEU A 1 95 ? -13.171 -3.431 5.218 1.00 97.62 95 LEU A CA 1
ATOM 753 C C . LEU A 1 95 ? -12.859 -3.609 3.732 1.00 97.62 95 LEU A C 1
ATOM 755 O O . LEU A 1 95 ? -13.742 -3.467 2.884 1.00 97.62 95 LEU A O 1
ATOM 759 N N . ARG A 1 96 ? -11.604 -3.933 3.445 1.00 97.69 96 ARG A N 1
ATOM 760 C CA . ARG A 1 96 ? -11.084 -4.172 2.100 1.00 97.69 96 ARG A CA 1
ATOM 761 C C . ARG A 1 96 ? -11.054 -5.670 1.833 1.00 97.69 96 ARG A C 1
ATOM 763 O O . ARG A 1 96 ? -10.590 -6.434 2.678 1.00 97.69 96 ARG A O 1
ATOM 770 N N . ASP A 1 97 ? -11.553 -6.090 0.677 1.00 98.44 97 ASP A N 1
ATOM 771 C CA . ASP A 1 97 ? -11.446 -7.488 0.268 1.00 98.44 97 ASP A CA 1
ATOM 772 C C . ASP A 1 97 ? -10.008 -7.783 -0.168 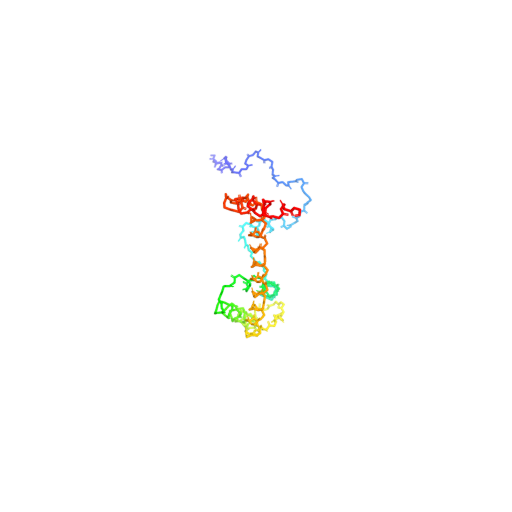1.00 98.44 97 ASP A C 1
ATOM 774 O O . ASP A 1 97 ? -9.447 -7.110 -1.032 1.00 98.44 97 ASP A O 1
ATOM 778 N N . VAL A 1 98 ? -9.405 -8.779 0.470 1.00 98.19 98 VAL A N 1
ATOM 779 C CA . VAL A 1 98 ? -7.987 -9.087 0.312 1.00 98.19 98 VAL A CA 1
ATOM 780 C C . VAL A 1 98 ? -7.666 -9.550 -1.110 1.00 98.19 98 VAL A C 1
ATOM 782 O O . VAL A 1 98 ? -6.676 -9.099 -1.688 1.00 98.19 98 VAL A O 1
ATOM 785 N N . ASP A 1 99 ? -8.496 -10.415 -1.692 1.00 98.31 99 ASP A N 1
ATOM 786 C CA . ASP A 1 99 ? -8.252 -10.961 -3.026 1.00 98.31 99 ASP A CA 1
ATOM 787 C C . ASP A 1 99 ? -8.446 -9.883 -4.098 1.00 98.31 99 ASP A C 1
ATOM 789 O O . ASP A 1 99 ? -7.629 -9.756 -5.015 1.00 98.31 99 ASP A O 1
ATOM 793 N N . VAL A 1 100 ? -9.462 -9.028 -3.938 1.00 98.31 100 VAL A N 1
ATOM 794 C CA . VAL A 1 100 ? -9.696 -7.885 -4.836 1.00 98.31 100 VAL A CA 1
ATOM 795 C C . VAL A 1 100 ? -8.506 -6.921 -4.839 1.00 98.31 100 VAL A C 1
ATOM 797 O O . VAL A 1 100 ? -8.074 -6.476 -5.910 1.00 98.31 100 VAL A O 1
ATOM 800 N N . GLU A 1 101 ? -7.953 -6.604 -3.666 1.00 98.31 101 GLU A N 1
ATOM 801 C CA . GLU A 1 101 ? -6.804 -5.699 -3.548 1.00 98.31 101 GLU A CA 1
ATOM 802 C C . GLU A 1 101 ? -5.517 -6.322 -4.108 1.00 98.31 101 GLU A C 1
ATOM 804 O O . GLU A 1 101 ? -4.759 -5.652 -4.818 1.00 98.31 101 GLU A O 1
ATOM 809 N N . VAL A 1 102 ? -5.295 -7.622 -3.886 1.00 98.50 102 VAL A N 1
ATOM 810 C CA . VAL A 1 102 ? -4.186 -8.371 -4.500 1.00 98.50 102 VAL A CA 1
ATOM 811 C C . VAL A 1 102 ? -4.265 -8.317 -6.024 1.00 98.50 102 VAL A C 1
ATOM 813 O O . VAL A 1 102 ? -3.270 -8.018 -6.695 1.00 98.50 102 VAL A O 1
ATOM 816 N N . GLU A 1 103 ? -5.443 -8.548 -6.602 1.00 98.38 103 GLU A N 1
ATOM 817 C CA . GLU A 1 103 ? -5.611 -8.458 -8.047 1.00 98.38 103 GLU A CA 1
ATOM 818 C C . GLU A 1 103 ? -5.375 -7.037 -8.574 1.00 98.38 103 GLU A C 1
ATOM 820 O O . GLU A 1 103 ? -4.727 -6.857 -9.615 1.00 98.38 103 GLU A O 1
ATOM 825 N N . ALA A 1 104 ? -5.891 -6.020 -7.877 1.00 97.94 104 ALA A N 1
ATOM 826 C CA . ALA A 1 104 ? -5.708 -4.619 -8.241 1.00 97.94 104 ALA A CA 1
ATOM 827 C C . ALA A 1 104 ? -4.226 -4.224 -8.228 1.00 97.94 104 ALA A C 1
ATOM 829 O O . ALA A 1 104 ? -3.722 -3.687 -9.223 1.00 97.94 104 ALA A O 1
ATOM 830 N N . TRP A 1 105 ? -3.506 -4.583 -7.166 1.00 98.25 105 TRP A N 1
ATOM 831 C CA . TRP A 1 105 ? -2.059 -4.424 -7.064 1.00 98.25 105 TRP A CA 1
ATOM 832 C C . TRP A 1 105 ? -1.327 -5.138 -8.208 1.00 98.25 105 TRP A C 1
ATOM 834 O O . TRP A 1 105 ? -0.512 -4.529 -8.911 1.00 98.25 105 TRP A O 1
ATOM 844 N N . ALA A 1 106 ? -1.660 -6.404 -8.478 1.00 97.88 106 ALA A N 1
ATOM 845 C CA . ALA A 1 106 ? -1.022 -7.186 -9.532 1.00 97.88 106 ALA A CA 1
ATOM 846 C C . ALA A 1 106 ? -1.254 -6.579 -10.926 1.00 97.88 106 ALA A C 1
ATOM 848 O O . ALA A 1 106 ? -0.374 -6.649 -11.795 1.00 97.88 106 ALA A O 1
ATOM 849 N N . ARG A 1 107 ? -2.426 -5.976 -11.171 1.00 97.88 107 ARG A N 1
ATOM 850 C CA . ARG A 1 107 ? -2.710 -5.219 -12.402 1.00 97.88 107 ARG A CA 1
ATOM 851 C C . ARG A 1 107 ? -1.839 -3.966 -12.494 1.00 97.88 107 ARG A C 1
ATOM 853 O O . ARG A 1 107 ? -1.133 -3.809 -13.492 1.00 97.88 107 ARG A O 1
ATOM 860 N N . ARG A 1 108 ? -1.822 -3.115 -11.459 1.00 96.94 108 ARG A N 1
ATOM 861 C CA . ARG A 1 108 ? -0.996 -1.890 -11.430 1.00 96.94 108 ARG A CA 1
ATOM 862 C C . ARG A 1 108 ? 0.484 -2.204 -11.643 1.00 96.94 108 ARG A C 1
ATOM 864 O O . ARG A 1 108 ? 1.152 -1.574 -12.465 1.00 96.94 108 ARG A O 1
ATOM 871 N N . ARG A 1 109 ? 0.986 -3.249 -10.984 1.00 95.56 109 ARG A N 1
ATOM 872 C CA . ARG A 1 109 ? 2.374 -3.702 -11.111 1.00 95.56 109 ARG A CA 1
ATOM 873 C C . ARG A 1 109 ? 2.720 -4.156 -12.531 1.00 95.56 109 ARG A C 1
ATOM 875 O O . ARG A 1 109 ? 3.785 -3.807 -13.039 1.00 95.56 109 ARG A O 1
ATOM 882 N N . ARG A 1 110 ? 1.831 -4.904 -13.195 1.00 96.75 110 ARG A N 1
ATOM 883 C CA . ARG A 1 110 ? 2.021 -5.329 -14.594 1.00 96.75 110 ARG A CA 1
ATOM 884 C C . ARG A 1 110 ? 2.142 -4.136 -15.542 1.00 96.75 110 ARG A C 1
ATOM 886 O O . ARG A 1 110 ? 3.032 -4.139 -16.391 1.00 96.75 110 ARG A O 1
ATOM 893 N N . VAL A 1 111 ? 1.302 -3.115 -15.364 1.00 96.50 111 VAL A N 1
ATOM 894 C CA . VAL A 1 111 ? 1.359 -1.875 -16.157 1.00 96.50 111 VAL A CA 1
ATOM 895 C C . VAL A 1 111 ? 2.700 -1.166 -15.956 1.00 96.50 111 VAL A C 1
ATOM 897 O O . VAL A 1 111 ? 3.411 -0.935 -16.934 1.00 96.50 111 VAL A O 1
ATOM 900 N N . ARG A 1 112 ? 3.111 -0.933 -14.699 1.00 94.19 112 ARG A N 1
ATOM 901 C CA . ARG A 1 112 ? 4.403 -0.296 -14.378 1.00 94.19 112 ARG A CA 1
ATOM 902 C C . ARG A 1 112 ? 5.589 -1.021 -15.015 1.00 94.19 112 ARG A C 1
ATOM 904 O O . ARG A 1 112 ? 6.455 -0.394 -15.622 1.00 94.19 112 ARG A O 1
ATOM 911 N N . LEU A 1 113 ? 5.630 -2.350 -14.909 1.00 95.38 113 LEU A N 1
ATOM 912 C CA . LEU A 1 113 ? 6.712 -3.140 -15.499 1.00 95.38 113 LEU A CA 1
ATOM 913 C C . LEU A 1 113 ? 6.729 -3.077 -17.029 1.00 95.38 113 LEU A C 1
ATOM 915 O O . LEU A 1 113 ? 7.805 -3.026 -17.628 1.00 95.38 113 LEU A O 1
ATOM 919 N N . ALA A 1 114 ? 5.560 -3.081 -17.673 1.00 96.50 114 ALA A N 1
ATOM 920 C CA . ALA A 1 114 ? 5.472 -2.953 -19.122 1.00 96.50 114 ALA A CA 1
ATOM 921 C C . ALA A 1 114 ? 6.012 -1.593 -19.595 1.00 96.50 114 ALA A C 1
ATOM 923 O O . ALA A 1 114 ? 6.781 -1.541 -20.556 1.00 96.50 114 ALA A O 1
ATOM 924 N N . GLU A 1 115 ? 5.675 -0.509 -18.895 1.00 96.31 115 GLU A N 1
ATOM 925 C CA . GLU A 1 115 ? 6.196 0.834 -19.174 1.00 96.31 115 GLU A CA 1
ATOM 926 C C . GLU A 1 115 ? 7.708 0.929 -18.961 1.00 96.31 115 GLU A C 1
ATOM 928 O O . GLU A 1 115 ? 8.419 1.431 -19.833 1.00 96.31 115 GLU A O 1
ATOM 933 N N . GLN A 1 116 ? 8.226 0.391 -17.853 1.00 95.19 116 GLN A N 1
ATOM 934 C CA . GLN A 1 116 ? 9.670 0.338 -17.606 1.00 95.19 116 GLN A CA 1
ATOM 935 C C . GLN A 1 116 ? 10.397 -0.427 -18.714 1.00 95.19 116 GLN A C 1
ATOM 937 O O . GLN A 1 116 ? 11.410 0.042 -19.23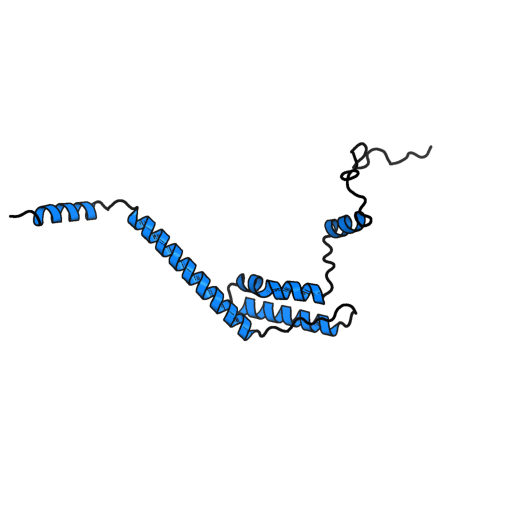4 1.00 95.19 116 GLN A O 1
ATOM 942 N N . LYS A 1 117 ? 9.857 -1.577 -19.135 1.00 96.31 117 LYS A N 1
ATOM 943 C CA . LYS A 1 117 ? 10.421 -2.368 -20.235 1.00 96.31 117 LYS A CA 1
ATOM 944 C C . LYS A 1 117 ? 10.430 -1.588 -21.552 1.00 96.31 117 LYS A C 1
ATOM 946 O O . LYS A 1 117 ? 11.416 -1.673 -22.282 1.00 96.31 117 LYS A O 1
ATOM 951 N N . ARG A 1 118 ? 9.369 -0.827 -21.849 1.00 97.12 118 ARG A N 1
ATOM 952 C CA . ARG A 1 118 ? 9.297 0.043 -23.037 1.00 97.12 118 ARG A CA 1
ATOM 953 C C . ARG A 1 118 ? 10.361 1.136 -22.994 1.00 97.12 118 ARG A C 1
ATOM 955 O O . ARG A 1 118 ? 11.160 1.210 -23.921 1.00 97.12 118 ARG A O 1
ATOM 962 N N . ARG A 1 119 ? 10.463 1.881 -21.889 1.00 96.81 119 ARG A N 1
ATOM 963 C CA . ARG A 1 119 ? 11.487 2.929 -21.718 1.00 96.81 119 ARG A CA 1
ATOM 964 C C . ARG A 1 119 ? 12.905 2.381 -21.859 1.00 96.81 119 ARG A C 1
ATOM 966 O O . ARG A 1 119 ? 13.732 2.963 -22.550 1.00 96.81 119 ARG A O 1
ATOM 973 N N . LEU A 1 120 ? 13.191 1.227 -21.255 1.00 97.19 120 LEU A N 1
ATOM 974 C CA . LEU A 1 120 ? 14.497 0.576 -21.397 1.00 97.19 120 LEU A CA 1
ATOM 975 C C . LEU A 1 120 ? 14.781 0.150 -22.845 1.00 97.19 120 LEU A C 1
ATOM 977 O O . LEU A 1 120 ? 15.928 0.206 -23.286 1.00 97.19 120 LEU A O 1
ATOM 981 N N . ALA A 1 121 ? 13.764 -0.284 -23.593 1.00 96.19 121 ALA A N 1
ATOM 982 C CA . ALA A 1 121 ? 13.914 -0.622 -25.005 1.00 96.19 121 ALA A CA 1
ATOM 983 C C . ALA A 1 121 ? 14.174 0.621 -25.869 1.00 96.19 121 ALA A C 1
ATOM 985 O O . ALA A 1 121 ? 15.037 0.567 -26.742 1.00 96.19 121 ALA A O 1
ATOM 986 N N . GLU A 1 122 ? 13.487 1.732 -25.594 1.00 95.88 122 GLU A N 1
ATOM 987 C CA . GLU A 1 122 ? 13.702 3.026 -26.253 1.00 95.88 122 GLU A CA 1
ATOM 988 C C . GLU A 1 122 ? 15.118 3.550 -26.011 1.00 95.88 122 GLU A C 1
ATOM 990 O O . GLU A 1 122 ? 15.815 3.876 -26.970 1.00 95.88 122 GLU A O 1
ATOM 995 N N . ILE A 1 123 ? 15.582 3.539 -24.755 1.00 95.94 123 ILE A N 1
ATOM 996 C CA . ILE A 1 123 ? 16.950 3.944 -24.397 1.00 95.94 123 ILE A CA 1
ATOM 997 C C . ILE A 1 123 ? 17.968 3.096 -25.164 1.00 95.94 123 ILE A C 1
ATOM 999 O O . ILE A 1 123 ? 18.829 3.634 -25.853 1.00 95.94 123 ILE A O 1
ATOM 1003 N N . ARG A 1 124 ? 17.825 1.765 -25.142 1.00 94.94 124 ARG A N 1
ATOM 1004 C CA . ARG A 1 124 ? 18.728 0.861 -25.876 1.00 94.94 124 ARG A CA 1
ATOM 1005 C C . ARG A 1 124 ? 18.676 1.066 -27.389 1.00 94.94 124 ARG A C 1
ATOM 1007 O O . ARG A 1 124 ? 19.686 0.886 -28.065 1.00 94.94 124 ARG A O 1
ATOM 1014 N N . ALA A 1 125 ? 17.510 1.380 -27.948 1.00 93.81 125 ALA A N 1
ATOM 1015 C CA . ALA A 1 125 ? 17.370 1.667 -29.372 1.00 93.81 125 ALA A CA 1
ATOM 1016 C C . ALA A 1 125 ? 18.072 2.981 -29.741 1.00 93.81 125 ALA A C 1
ATOM 1018 O O . ALA A 1 125 ? 18.803 3.013 -30.731 1.00 93.81 125 ALA A O 1
ATOM 1019 N N . ALA A 1 126 ? 17.914 4.022 -28.920 1.00 94.38 126 ALA A N 1
ATOM 1020 C CA . ALA A 1 126 ? 18.605 5.296 -29.081 1.00 94.38 126 ALA A CA 1
ATOM 1021 C C . ALA A 1 126 ? 20.129 5.131 -28.970 1.00 94.38 126 ALA A C 1
ATOM 1023 O O . ALA A 1 126 ? 20.858 5.609 -29.837 1.00 94.38 126 ALA A O 1
ATOM 1024 N N . GLU A 1 127 ? 20.613 4.376 -27.979 1.00 92.88 127 GLU A N 1
ATOM 1025 C CA . GLU A 1 127 ? 22.035 4.040 -27.831 1.00 92.88 127 GLU A CA 1
ATOM 1026 C C . GLU A 1 127 ? 22.582 3.318 -29.069 1.00 92.88 127 GLU A C 1
ATOM 1028 O O . GLU A 1 127 ? 23.641 3.676 -29.583 1.00 92.88 127 GLU A O 1
ATOM 1033 N N . ARG A 1 128 ? 21.849 2.330 -29.601 1.00 87.94 128 ARG A N 1
ATOM 1034 C CA . ARG A 1 128 ? 22.241 1.620 -30.831 1.00 87.94 128 ARG A CA 1
ATOM 1035 C C . ARG A 1 128 ? 22.253 2.526 -32.059 1.00 87.94 128 ARG A C 1
ATOM 1037 O O . ARG A 1 128 ? 23.110 2.341 -32.915 1.00 87.94 128 ARG A O 1
ATOM 1044 N N . ALA A 1 129 ? 21.310 3.460 -32.162 1.00 87.88 129 ALA A N 1
ATOM 1045 C CA . ALA A 1 129 ? 21.248 4.412 -33.269 1.00 87.88 129 ALA A CA 1
ATOM 1046 C C . ALA A 1 129 ? 22.384 5.446 -33.205 1.00 87.88 129 ALA A C 1
ATOM 1048 O O . ALA A 1 129 ? 22.920 5.831 -34.242 1.00 87.88 129 ALA A O 1
ATOM 1049 N N . ALA A 1 130 ? 22.771 5.868 -31.998 1.00 89.19 130 ALA A N 1
ATOM 1050 C CA . ALA A 1 130 ? 23.888 6.781 -31.770 1.00 89.19 130 ALA A CA 1
ATOM 1051 C C . ALA A 1 130 ? 25.263 6.095 -31.887 1.00 89.19 130 ALA A C 1
ATOM 1053 O O . ALA A 1 130 ? 26.272 6.767 -32.114 1.00 89.19 130 ALA A O 1
ATOM 1054 N N . ALA A 1 131 ? 25.327 4.767 -31.739 1.00 86.00 131 ALA A N 1
ATOM 1055 C CA . ALA A 1 131 ? 26.574 4.022 -31.834 1.00 86.00 131 ALA A CA 1
ATOM 1056 C C . ALA A 1 131 ? 27.169 4.107 -33.257 1.00 86.00 131 ALA A C 1
ATOM 1058 O O . ALA A 1 131 ? 26.488 3.795 -34.240 1.00 86.00 131 ALA A O 1
ATOM 1059 N N . PRO A 1 132 ? 28.453 4.486 -33.406 1.00 80.38 132 PRO A N 1
ATOM 1060 C CA . PRO A 1 132 ? 29.078 4.570 -34.717 1.00 80.38 132 PRO A CA 1
ATOM 1061 C C . PRO A 1 132 ? 29.139 3.186 -35.383 1.00 80.38 132 PRO A C 1
ATOM 1063 O O . PRO A 1 132 ? 29.379 2.180 -34.707 1.00 80.38 132 PRO A O 1
ATOM 1066 N N . PRO A 1 133 ? 28.992 3.106 -36.720 1.00 78.50 133 PRO A N 1
ATOM 1067 C CA . PRO A 1 133 ? 29.001 1.831 -37.417 1.00 78.50 133 PRO A CA 1
ATOM 1068 C C . PRO A 1 133 ? 30.347 1.125 -37.236 1.00 78.50 133 PRO A C 1
ATOM 1070 O O . PRO A 1 133 ? 31.435 1.692 -37.439 1.00 78.50 133 PRO A O 1
ATOM 1073 N N . SER A 1 134 ? 30.266 -0.156 -36.885 1.00 81.69 134 SER A N 1
ATOM 1074 C CA . SER A 1 134 ? 31.435 -1.010 -36.692 1.00 81.69 134 SER A CA 1
ATOM 1075 C C . SER A 1 134 ? 32.291 -1.072 -37.964 1.00 81.69 134 SER A C 1
ATOM 1077 O O . SER A 1 134 ? 31.818 -0.853 -39.085 1.00 81.69 134 SER A O 1
ATOM 1079 N N . ARG A 1 135 ? 33.588 -1.372 -37.810 1.00 81.69 135 ARG A N 1
ATOM 1080 C CA . ARG A 1 135 ? 34.525 -1.453 -38.949 1.00 81.69 135 ARG A CA 1
ATOM 1081 C C . ARG A 1 135 ? 34.040 -2.444 -40.021 1.00 81.69 135 ARG A C 1
ATOM 1083 O O . ARG A 1 135 ? 34.151 -2.145 -41.205 1.00 81.69 135 ARG A O 1
ATOM 1090 N N . TRP A 1 136 ? 33.420 -3.553 -39.613 1.00 73.44 136 TRP A N 1
ATOM 1091 C CA . TRP A 1 136 ? 32.825 -4.551 -40.509 1.00 73.44 136 TRP A CA 1
ATOM 1092 C C . TRP A 1 136 ? 31.584 -4.043 -41.251 1.00 73.44 136 TRP A C 1
ATOM 1094 O O . TRP A 1 136 ? 31.477 -4.245 -42.457 1.00 73.44 136 TRP A O 1
ATOM 1104 N N . GLN A 1 137 ? 30.687 -3.310 -40.584 1.00 80.19 137 GLN A N 1
ATOM 1105 C CA . GLN A 1 137 ? 29.536 -2.677 -41.247 1.00 80.19 137 GLN A CA 1
ATOM 1106 C C . GLN A 1 137 ? 29.984 -1.645 -42.292 1.00 80.19 137 GLN A C 1
ATOM 1108 O O . GLN A 1 137 ? 29.426 -1.589 -43.389 1.00 80.19 137 GLN A O 1
ATOM 1113 N N . ARG A 1 138 ? 31.041 -0.875 -41.994 1.00 83.38 138 ARG A N 1
ATOM 1114 C CA . ARG A 1 138 ? 31.658 0.046 -42.962 1.00 83.38 138 ARG A CA 1
ATOM 1115 C C . ARG A 1 138 ? 32.290 -0.691 -44.147 1.00 83.38 138 ARG A C 1
ATOM 1117 O O . ARG A 1 138 ? 32.117 -0.256 -45.285 1.00 83.38 138 ARG A O 1
ATOM 1124 N N . LEU A 1 139 ? 32.976 -1.810 -43.902 1.00 82.25 139 LEU A N 1
ATOM 1125 C CA . LEU A 1 139 ? 33.574 -2.650 -44.946 1.00 82.25 139 LEU A CA 1
ATOM 1126 C C . LEU A 1 139 ? 32.502 -3.226 -45.889 1.00 82.25 139 LEU A C 1
ATOM 1128 O O . LEU A 1 139 ? 32.623 -3.103 -47.107 1.00 82.25 139 LEU A O 1
ATOM 1132 N N . ILE A 1 140 ? 31.417 -3.777 -45.335 1.00 85.69 140 ILE A N 1
ATOM 1133 C CA . ILE A 1 140 ? 30.292 -4.337 -46.101 1.00 85.69 140 ILE A CA 1
ATOM 1134 C C . ILE A 1 140 ? 29.607 -3.255 -46.942 1.00 85.69 140 ILE A C 1
ATOM 1136 O O . ILE A 1 140 ? 29.345 -3.469 -48.126 1.00 85.69 140 ILE A O 1
ATOM 1140 N N . ALA A 1 141 ? 29.354 -2.073 -46.370 1.00 83.62 141 ALA A N 1
ATOM 1141 C CA . ALA A 1 141 ? 28.769 -0.952 -47.107 1.00 83.62 141 ALA A CA 1
ATOM 1142 C C . ALA A 1 141 ? 29.658 -0.512 -48.286 1.00 83.62 141 ALA A C 1
ATOM 1144 O O . ALA A 1 141 ? 29.155 -0.226 -49.376 1.00 83.62 141 ALA A O 1
ATOM 1145 N N . ARG A 1 142 ? 30.985 -0.511 -48.094 1.00 84.06 142 ARG A N 1
ATOM 1146 C CA . ARG A 1 142 ? 31.964 -0.183 -49.139 1.00 84.06 142 ARG A CA 1
ATOM 1147 C C . ARG A 1 142 ? 31.978 -1.224 -50.265 1.00 84.06 142 ARG A C 1
ATOM 1149 O O . ARG A 1 142 ? 31.996 -0.837 -51.431 1.00 84.06 142 ARG A O 1
ATOM 1156 N N . LEU A 1 143 ? 31.908 -2.515 -49.934 1.00 84.69 143 LEU A N 1
ATOM 1157 C CA . LEU A 1 143 ? 31.823 -3.607 -50.913 1.00 84.69 143 LEU A CA 1
ATOM 1158 C C . LEU A 1 143 ? 30.507 -3.569 -51.706 1.00 84.69 143 LEU A C 1
ATOM 1160 O O . LEU A 1 143 ? 30.534 -3.644 -52.931 1.00 84.69 143 LEU A O 1
ATOM 1164 N N . ARG A 1 144 ? 29.363 -3.341 -51.046 1.00 83.50 144 ARG A N 1
ATOM 1165 C CA . ARG A 1 144 ? 28.058 -3.183 -51.721 1.00 83.50 144 ARG A CA 1
ATOM 1166 C C . ARG A 1 144 ? 28.043 -2.019 -52.712 1.00 83.50 144 ARG A C 1
ATOM 1168 O O . ARG A 1 144 ? 27.513 -2.162 -53.809 1.00 83.50 144 ARG A O 1
ATOM 1175 N N . ARG A 1 145 ? 28.650 -0.884 -52.352 1.00 83.94 145 ARG A N 1
ATOM 1176 C CA . ARG A 1 145 ? 28.752 0.290 -53.236 1.00 83.94 145 ARG A CA 1
ATOM 1177 C C . ARG A 1 145 ? 29.652 0.035 -54.455 1.00 83.94 145 ARG A C 1
ATOM 1179 O O . ARG A 1 145 ? 29.405 0.620 -55.502 1.00 83.94 145 ARG A O 1
ATOM 1186 N N . MET A 1 146 ? 30.657 -0.837 -54.334 1.00 76.94 146 MET A N 1
ATOM 1187 C CA . MET A 1 146 ? 31.486 -1.275 -55.467 1.00 76.94 146 MET A CA 1
ATOM 1188 C C . MET A 1 146 ? 30.756 -2.253 -56.395 1.00 76.94 146 MET A C 1
ATOM 1190 O O . MET A 1 146 ? 30.945 -2.185 -57.603 1.00 76.94 146 MET A O 1
ATOM 1194 N N . VAL A 1 147 ? 29.911 -3.134 -55.854 1.00 76.69 147 VAL A N 1
ATOM 1195 C CA . VAL A 1 147 ? 29.187 -4.145 -56.648 1.00 76.69 147 VAL A CA 1
ATOM 1196 C C . VAL A 1 147 ? 27.945 -3.567 -57.342 1.00 76.69 147 VAL A C 1
ATOM 1198 O O . VAL A 1 147 ? 27.647 -3.959 -58.463 1.00 76.69 147 VAL A O 1
ATOM 1201 N N . GLY A 1 148 ? 27.251 -2.596 -56.734 1.00 63.75 148 GLY A N 1
ATOM 1202 C CA . GLY A 1 148 ? 26.072 -1.936 -57.323 1.00 63.75 148 GLY A CA 1
ATOM 1203 C C . GLY A 1 148 ? 26.373 -0.842 -58.358 1.00 63.75 148 GLY A C 1
ATOM 1204 O O . GLY A 1 148 ? 25.451 -0.216 -58.867 1.00 63.75 148 GLY A O 1
ATOM 1205 N N . ARG A 1 149 ? 27.651 -0.578 -58.654 1.00 57.56 149 ARG A N 1
ATOM 1206 C CA . ARG A 1 149 ? 28.099 0.398 -59.656 1.00 57.56 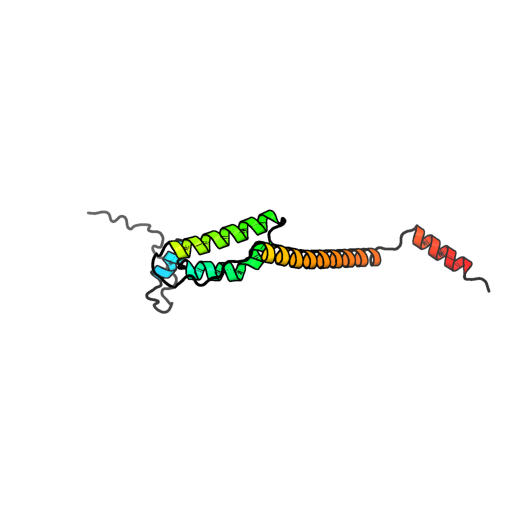149 ARG A CA 1
ATOM 1207 C C . ARG A 1 149 ? 28.736 -0.346 -60.828 1.00 57.56 149 ARG A C 1
ATOM 1209 O O . ARG A 1 149 ? 29.941 -0.264 -61.041 1.00 57.56 149 ARG A O 1
ATOM 1216 N N . ARG A 1 150 ? 27.929 -1.105 -61.564 1.00 47.81 150 ARG A N 1
ATOM 1217 C CA . ARG A 1 150 ? 28.259 -1.552 -62.922 1.00 47.81 150 ARG A CA 1
ATOM 1218 C C . ARG A 1 150 ? 27.140 -1.073 -63.861 1.00 47.81 150 ARG A C 1
ATOM 1220 O O . ARG A 1 150 ? 25.985 -1.259 -63.478 1.00 47.81 150 ARG A O 1
ATOM 1227 N N . PRO A 1 151 ? 27.473 -0.382 -64.969 1.00 55.25 151 PRO A N 1
ATOM 1228 C CA . PRO A 1 151 ? 26.509 0.021 -65.993 1.00 55.25 151 PRO A CA 1
ATOM 1229 C C . PRO A 1 151 ? 25.937 -1.187 -66.738 1.00 55.25 151 PRO A C 1
ATOM 1231 O O . PRO A 1 151 ? 26.621 -2.239 -66.762 1.00 55.25 151 PRO A O 1
#

Radius of gyration: 32.48 Å; Cα contacts (8 Å, |Δi|>4): 51; chains: 1; bounding box: 52×52×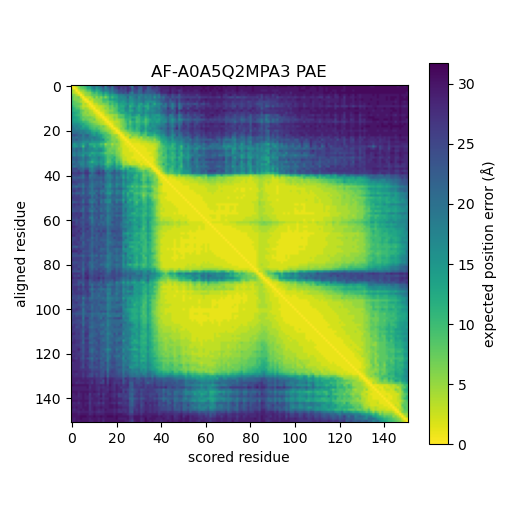116 Å

Organism: NCBI:txid2662028

Mean predicted aligned error: 13.87 Å